Protein AF-A0A5S4ZTF7-F1 (afdb_monomer_lite)

pLDDT: mean 81.87, std 14.47, range [48.12, 95.81]

Structure (mmCIF, N/CA/C/O backbone):
data_AF-A0A5S4ZTF7-F1
#
_entry.id   AF-A0A5S4ZTF7-F1
#
loop_
_atom_site.group_PDB
_atom_site.id
_atom_site.type_symbol
_atom_site.label_atom_id
_atom_site.label_alt_id
_atom_site.label_comp_id
_atom_site.label_asym_id
_atom_site.label_entity_id
_atom_site.label_seq_id
_atom_site.pdbx_PDB_ins_code
_atom_site.Cartn_x
_atom_site.Cartn_y
_atom_site.Cartn_z
_atom_site.occupancy
_atom_site.B_iso_or_equiv
_atom_site.auth_seq_id
_atom_site.auth_comp_id
_atom_site.auth_asym_id
_atom_site.auth_atom_id
_atom_site.pdbx_PDB_model_num
ATOM 1 N N . MET A 1 1 ? 21.274 20.738 5.646 1.00 50.81 1 MET A N 1
ATOM 2 C CA . MET A 1 1 ? 22.269 19.640 5.574 1.00 50.81 1 MET A CA 1
ATOM 3 C C . MET A 1 1 ? 21.657 18.256 5.820 1.00 50.81 1 MET A C 1
ATOM 5 O O . MET A 1 1 ? 22.108 17.317 5.189 1.00 50.81 1 MET A O 1
ATOM 9 N N . VAL A 1 2 ? 20.605 18.125 6.644 1.00 50.81 2 VAL A N 1
ATOM 10 C CA . VAL A 1 2 ? 19.878 16.853 6.879 1.00 50.81 2 VAL A CA 1
ATOM 11 C C . VAL A 1 2 ? 19.099 16.360 5.642 1.00 50.81 2 VAL A C 1
ATOM 13 O O . VAL A 1 2 ? 19.212 15.194 5.289 1.00 50.81 2 VAL A O 1
ATOM 16 N N . GLN A 1 3 ? 18.425 17.249 4.897 1.00 50.75 3 GLN A N 1
ATOM 17 C CA . GLN A 1 3 ? 17.683 16.866 3.677 1.00 50.75 3 GLN A CA 1
ATOM 18 C C . GLN A 1 3 ? 18.558 16.320 2.532 1.00 50.75 3 GLN A C 1
ATOM 20 O O . GLN A 1 3 ? 18.090 15.529 1.723 1.00 50.75 3 GLN A O 1
ATOM 25 N N . VAL A 1 4 ? 19.832 16.719 2.436 1.00 51.81 4 VAL A N 1
ATOM 26 C CA . VAL A 1 4 ? 20.721 16.271 1.342 1.00 51.81 4 VAL A CA 1
ATOM 27 C C . VAL A 1 4 ? 21.174 14.819 1.552 1.00 51.81 4 VAL A C 1
ATOM 29 O O . VAL A 1 4 ? 21.394 14.093 0.585 1.00 51.81 4 VAL A O 1
ATOM 32 N N . VAL A 1 5 ? 21.250 14.370 2.811 1.00 52.44 5 VAL A N 1
ATOM 33 C CA . VAL A 1 5 ? 21.600 12.987 3.175 1.00 52.44 5 VAL A CA 1
ATOM 34 C C . VAL A 1 5 ? 20.451 12.022 2.860 1.00 52.44 5 VAL A C 1
ATOM 36 O O . VAL A 1 5 ? 20.704 10.923 2.370 1.00 52.44 5 VAL A O 1
ATOM 39 N N . GLU A 1 6 ? 19.193 12.441 3.044 1.00 51.12 6 GLU A N 1
ATOM 40 C CA . GLU A 1 6 ? 18.021 11.663 2.606 1.00 51.12 6 GLU A CA 1
ATOM 41 C C . GLU A 1 6 ? 18.006 11.451 1.088 1.00 51.12 6 GLU A C 1
ATOM 43 O O . GLU A 1 6 ? 17.776 10.334 0.627 1.00 51.12 6 GLU A O 1
ATOM 48 N N . ILE A 1 7 ? 18.328 12.492 0.313 1.00 52.22 7 ILE A N 1
ATOM 49 C CA . ILE A 1 7 ? 18.369 12.421 -1.156 1.00 52.22 7 ILE A CA 1
ATOM 50 C C . ILE A 1 7 ? 19.474 11.460 -1.634 1.00 52.22 7 ILE A C 1
ATOM 52 O O . ILE A 1 7 ? 19.263 10.700 -2.579 1.00 52.22 7 ILE A O 1
ATOM 56 N N . TYR A 1 8 ? 20.631 11.424 -0.962 1.00 48.12 8 TYR A N 1
ATOM 57 C CA . TYR A 1 8 ? 21.722 10.499 -1.305 1.00 48.12 8 TYR A CA 1
ATOM 58 C C . TYR A 1 8 ? 21.435 9.035 -0.929 1.00 48.12 8 TYR A C 1
ATOM 60 O O . TYR A 1 8 ? 21.885 8.126 -1.631 1.00 48.12 8 TYR A O 1
ATOM 68 N N . ASN A 1 9 ? 20.642 8.785 0.119 1.00 50.16 9 ASN A N 1
ATOM 69 C CA . ASN A 1 9 ? 20.254 7.430 0.533 1.00 50.16 9 ASN A CA 1
ATOM 70 C C . ASN A 1 9 ? 19.286 6.735 -0.440 1.00 50.16 9 ASN A C 1
ATOM 72 O O . ASN A 1 9 ? 19.123 5.520 -0.373 1.00 50.16 9 ASN A O 1
ATOM 76 N N . ILE A 1 10 ? 18.680 7.469 -1.377 1.00 54.94 10 ILE A N 1
ATOM 77 C CA . ILE A 1 10 ? 17.860 6.883 -2.450 1.00 54.94 10 ILE A CA 1
ATOM 78 C C . ILE A 1 10 ? 18.741 6.169 -3.500 1.00 54.94 10 ILE A C 1
ATOM 80 O O . ILE A 1 10 ? 18.265 5.280 -4.205 1.00 54.94 10 ILE A O 1
ATOM 84 N N . MET A 1 11 ? 20.040 6.492 -3.583 1.00 58.25 11 MET A N 1
ATOM 85 C CA . MET A 1 11 ? 20.950 5.969 -4.619 1.00 58.25 11 MET A CA 1
ATOM 86 C C . MET A 1 11 ? 21.871 4.824 -4.165 1.00 58.25 11 MET A C 1
ATOM 88 O O . MET A 1 11 ? 22.604 4.263 -4.979 1.00 58.25 11 MET A O 1
ATOM 92 N N . ILE A 1 12 ? 21.812 4.426 -2.895 1.00 56.56 12 ILE A N 1
ATOM 93 C CA . ILE A 1 12 ? 22.489 3.241 -2.353 1.00 56.56 12 ILE A CA 1
ATOM 94 C C . ILE A 1 12 ? 21.413 2.354 -1.742 1.00 56.56 12 ILE A C 1
ATOM 96 O O . ILE A 1 12 ? 20.627 2.821 -0.928 1.00 56.56 12 ILE A O 1
ATOM 100 N N . LYS A 1 13 ? 21.352 1.074 -2.137 1.00 62.22 13 LYS A N 1
ATOM 101 C CA . LYS A 1 13 ? 20.450 0.076 -1.532 1.00 62.22 13 LYS A CA 1
ATOM 102 C C . LYS A 1 13 ? 20.867 -0.182 -0.075 1.00 62.22 13 LYS A C 1
ATOM 104 O O . LYS A 1 13 ? 21.478 -1.204 0.224 1.00 62.22 13 LYS A O 1
ATOM 109 N N . GLY A 1 14 ? 20.605 0.775 0.808 1.00 70.88 14 GLY A N 1
ATOM 110 C CA . GLY A 1 14 ? 20.849 0.675 2.238 1.00 70.88 14 GLY A CA 1
ATOM 111 C C . GLY A 1 14 ? 19.846 -0.260 2.909 1.00 70.88 14 GLY A C 1
ATOM 112 O O . GLY A 1 14 ? 18.790 -0.579 2.357 1.00 70.88 14 GLY A O 1
ATOM 113 N N . TYR A 1 15 ? 20.181 -0.709 4.117 1.00 79.56 15 TYR A N 1
ATOM 114 C CA . TYR A 1 15 ? 19.246 -1.463 4.946 1.00 79.56 15 TYR A CA 1
ATOM 115 C C . TYR A 1 15 ? 18.052 -0.592 5.349 1.00 79.56 15 TYR A C 1
ATOM 117 O O . TYR A 1 15 ? 18.181 0.621 5.526 1.00 79.56 15 TYR A O 1
ATOM 125 N N . LYS A 1 16 ? 16.885 -1.222 5.527 1.00 79.25 16 LYS A N 1
ATOM 126 C CA . LYS A 1 16 ? 15.730 -0.551 6.133 1.00 79.25 16 LYS A CA 1
ATOM 127 C C . LYS A 1 16 ? 16.082 -0.095 7.563 1.00 79.25 16 LYS A C 1
ATOM 129 O O . LYS A 1 16 ? 16.866 -0.780 8.225 1.00 79.25 16 LYS A O 1
ATOM 134 N N . PRO A 1 17 ? 15.503 1.012 8.060 1.00 82.38 17 PRO A N 1
ATOM 135 C CA . PRO A 1 17 ? 15.729 1.472 9.427 1.00 82.38 17 PRO A CA 1
ATOM 136 C C . PRO A 1 17 ? 15.349 0.398 10.454 1.00 82.38 17 PRO A C 1
ATOM 138 O O . PRO A 1 17 ? 14.294 -0.225 10.341 1.00 82.38 17 PRO A O 1
ATOM 141 N N . TYR A 1 18 ? 16.191 0.202 11.469 1.00 85.94 18 TYR A N 1
ATOM 142 C CA . TYR A 1 18 ? 15.880 -0.663 12.605 1.00 85.94 18 TYR A CA 1
ATOM 143 C C . TYR A 1 18 ? 15.133 0.140 13.674 1.00 85.94 18 TYR A C 1
ATOM 145 O O . TYR A 1 18 ? 15.701 1.052 14.272 1.00 85.94 18 TYR A O 1
ATOM 153 N N . ASN A 1 19 ? 13.864 -0.196 13.911 1.00 91.06 19 ASN A N 1
ATOM 154 C CA . ASN A 1 19 ? 13.049 0.413 14.959 1.00 91.06 19 ASN A CA 1
ATOM 155 C C . ASN A 1 19 ? 12.438 -0.678 15.859 1.00 91.06 19 ASN A C 1
ATOM 157 O O . ASN A 1 19 ? 11.403 -1.241 15.501 1.00 91.06 19 ASN A O 1
ATOM 161 N N . PRO A 1 20 ? 13.040 -0.985 17.024 1.00 88.38 20 PRO A N 1
ATOM 162 C CA . PRO A 1 20 ? 12.533 -2.025 17.924 1.00 88.38 20 PRO A CA 1
ATOM 163 C C . PRO A 1 20 ? 11.206 -1.652 18.597 1.00 88.38 20 PRO A C 1
ATOM 165 O O . PRO A 1 20 ? 10.498 -2.532 19.072 1.00 88.38 20 PRO A O 1
ATOM 168 N N . ASN A 1 21 ? 10.854 -0.364 18.612 1.00 93.62 21 ASN A N 1
ATOM 169 C CA . ASN A 1 21 ? 9.594 0.128 19.166 1.00 93.62 21 ASN A CA 1
ATOM 170 C C . ASN A 1 21 ? 8.492 0.222 18.096 1.00 93.62 21 ASN A C 1
ATOM 172 O O . ASN A 1 21 ? 7.445 0.825 18.336 1.00 93.62 21 ASN A O 1
ATOM 176 N N . GLN A 1 22 ? 8.721 -0.320 16.894 1.00 89.81 22 GLN A N 1
ATOM 177 C CA . GLN A 1 22 ? 7.707 -0.366 15.850 1.00 89.81 22 GLN A CA 1
ATOM 178 C C . GLN A 1 22 ? 6.560 -1.285 16.284 1.00 89.81 22 GLN A C 1
ATOM 180 O O . GLN A 1 22 ? 6.725 -2.494 16.402 1.00 89.81 22 GLN A O 1
ATOM 185 N N . ILE A 1 23 ? 5.384 -0.691 16.485 1.00 88.12 23 ILE A N 1
ATOM 186 C CA . ILE A 1 23 ? 4.192 -1.386 16.993 1.00 88.12 23 ILE A CA 1
ATOM 187 C C . ILE A 1 23 ? 3.624 -2.366 15.954 1.00 88.12 23 ILE A C 1
ATOM 189 O O . ILE A 1 23 ? 3.079 -3.406 16.311 1.00 88.12 23 ILE A O 1
ATOM 193 N N . TYR A 1 24 ? 3.783 -2.060 14.665 1.00 82.44 24 TYR A N 1
ATOM 194 C CA . TYR A 1 24 ? 3.182 -2.816 13.572 1.00 82.44 24 TYR A CA 1
ATOM 195 C C . TYR A 1 24 ? 4.221 -3.200 12.521 1.00 82.44 24 TYR A C 1
ATOM 197 O O . TYR A 1 24 ? 4.850 -2.330 11.922 1.00 82.44 24 TYR A O 1
ATOM 205 N N . LEU A 1 25 ? 4.402 -4.500 12.266 1.00 82.75 25 LEU A N 1
ATOM 206 C CA . LEU A 1 25 ? 5.254 -4.984 11.169 1.00 82.75 25 LEU A CA 1
ATOM 207 C C . LEU A 1 25 ? 4.647 -4.655 9.793 1.00 82.75 25 LEU A C 1
ATOM 209 O O . LEU A 1 25 ? 5.372 -4.325 8.856 1.00 82.75 25 LEU A O 1
ATOM 213 N N . PHE A 1 26 ? 3.317 -4.698 9.713 1.00 82.06 26 PHE A N 1
ATOM 214 C CA . PHE A 1 26 ? 2.502 -4.296 8.570 1.00 82.06 26 PHE A CA 1
ATOM 215 C C . PHE A 1 26 ? 1.420 -3.333 9.055 1.00 82.06 26 PHE A C 1
ATOM 217 O O . PHE A 1 26 ? 0.957 -3.513 10.181 1.00 82.06 26 PHE A O 1
ATOM 224 N N . PRO A 1 27 ? 1.000 -2.340 8.254 1.00 84.25 27 PRO A N 1
ATOM 225 C CA . PRO A 1 27 ? -0.122 -1.490 8.638 1.00 84.25 27 PRO A CA 1
ATOM 226 C C . PRO A 1 27 ? -1.364 -2.348 8.959 1.00 84.25 27 PRO A C 1
ATOM 228 O O . PRO A 1 27 ? -1.563 -3.375 8.302 1.00 84.25 27 PRO A O 1
ATOM 231 N N . PRO A 1 28 ? -2.179 -1.961 9.960 1.00 87.69 28 PRO A N 1
ATOM 232 C CA . PRO A 1 28 ? -3.424 -2.661 10.266 1.00 87.69 28 PRO A CA 1
ATOM 233 C C . PRO A 1 28 ? -4.356 -2.638 9.054 1.00 87.69 28 PRO A C 1
ATOM 235 O O . PRO A 1 28 ? -4.316 -1.698 8.248 1.00 87.69 28 PRO A O 1
ATOM 238 N N . ALA A 1 29 ? -5.205 -3.656 8.925 1.00 86.81 29 ALA A N 1
ATOM 239 C CA . ALA A 1 29 ? -6.150 -3.688 7.823 1.00 86.81 29 ALA A CA 1
ATOM 240 C C . ALA A 1 29 ? -7.158 -2.534 7.993 1.00 86.81 29 ALA A C 1
ATOM 242 O O . ALA A 1 29 ? -7.573 -2.258 9.120 1.00 86.81 29 ALA A O 1
ATOM 243 N N . PRO A 1 30 ? -7.583 -1.846 6.915 1.00 88.25 30 PRO A N 1
ATOM 244 C CA . PRO A 1 30 ? -8.601 -0.793 6.995 1.00 88.25 30 PRO A CA 1
ATOM 245 C C . PRO A 1 30 ? -9.859 -1.214 7.772 1.00 88.25 30 PRO A C 1
ATOM 247 O O . PRO A 1 30 ? -10.415 -0.428 8.531 1.00 88.25 30 PRO A O 1
ATOM 250 N N . GLN A 1 31 ? -10.249 -2.483 7.654 1.00 91.00 31 GLN A N 1
ATOM 251 C CA . GLN A 1 31 ? -11.401 -3.090 8.323 1.00 91.00 31 GLN A CA 1
ATOM 252 C C . GLN A 1 31 ? -11.275 -3.143 9.850 1.00 91.00 31 GLN A C 1
ATOM 254 O O . GLN A 1 31 ? -12.296 -3.208 10.532 1.00 91.00 31 GLN A O 1
ATOM 259 N N . ASP A 1 32 ? -10.054 -3.097 10.386 1.00 91.56 32 ASP A N 1
ATOM 260 C CA . ASP A 1 32 ? -9.809 -3.161 11.829 1.00 91.56 32 ASP A CA 1
ATOM 261 C C . ASP A 1 32 ? -10.104 -1.825 12.530 1.00 91.56 32 ASP A C 1
ATOM 263 O O . ASP A 1 32 ? -10.256 -1.789 13.751 1.00 91.56 32 ASP A O 1
ATOM 267 N N . TRP A 1 33 ? -10.173 -0.715 11.782 1.00 91.38 33 TRP A N 1
ATOM 268 C CA . TRP A 1 33 ? -10.295 0.628 12.362 1.00 91.38 33 TRP A CA 1
ATOM 269 C C . TRP A 1 33 ? -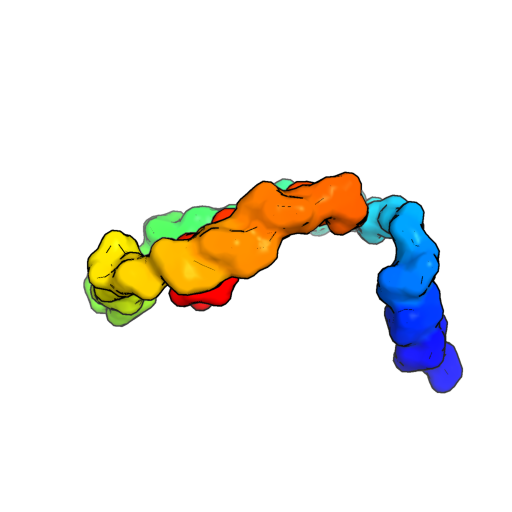11.282 1.562 11.650 1.00 91.38 33 TRP A C 1
ATOM 271 O O . TRP A 1 33 ? -11.683 2.567 12.243 1.00 91.38 33 TRP A O 1
ATOM 281 N N . LEU A 1 34 ? -11.712 1.256 10.421 1.00 94.38 34 LEU A N 1
ATOM 282 C CA . LEU A 1 34 ? -12.708 2.047 9.697 1.00 94.38 34 LEU A CA 1
ATOM 283 C C . LEU A 1 34 ? -14.138 1.513 9.888 1.00 94.38 34 LEU A C 1
ATOM 285 O O . LEU A 1 34 ? -14.351 0.298 9.872 1.00 94.38 34 LEU A O 1
ATOM 289 N N . PRO A 1 35 ? -15.149 2.405 9.972 1.00 95.81 35 PRO A N 1
ATOM 290 C CA . PRO A 1 35 ? -16.560 2.020 9.921 1.00 95.81 35 PRO A CA 1
ATOM 291 C C . PRO A 1 35 ? -16.891 1.243 8.645 1.00 95.81 35 PRO A C 1
ATOM 293 O O . PRO A 1 35 ? -16.314 1.523 7.597 1.00 95.81 35 PRO A O 1
ATOM 296 N N . LYS A 1 36 ? -17.854 0.316 8.701 1.00 93.31 36 LYS A N 1
ATOM 297 C CA . LYS A 1 36 ? -18.203 -0.568 7.569 1.00 93.31 36 LYS A CA 1
ATOM 298 C C . LYS A 1 36 ? -18.715 0.188 6.340 1.00 93.31 36 LYS A C 1
ATOM 300 O O . LYS A 1 36 ? -18.551 -0.280 5.222 1.00 93.31 36 LYS A O 1
ATOM 305 N N . GLU A 1 37 ? -19.300 1.360 6.544 1.00 95.19 37 GLU A N 1
ATOM 306 C CA . GLU A 1 37 ? -19.906 2.201 5.511 1.00 95.19 37 GLU A CA 1
ATOM 307 C C . GLU A 1 37 ? -18.922 3.241 4.942 1.00 95.19 37 GLU A C 1
ATOM 309 O O . GLU A 1 37 ? -19.322 4.179 4.252 1.00 95.19 37 GLU A O 1
ATOM 314 N N . HIS A 1 38 ? -17.626 3.116 5.243 1.00 95.19 38 HIS A N 1
ATOM 315 C CA . HIS A 1 38 ? -16.625 4.074 4.794 1.00 95.19 38 HIS A CA 1
ATOM 316 C C . HIS A 1 38 ? -16.443 4.043 3.264 1.00 95.19 38 HIS A C 1
ATOM 318 O O . HIS A 1 38 ? -16.242 2.986 2.665 1.00 95.19 38 HIS A O 1
ATOM 324 N N . LEU A 1 39 ? -16.428 5.224 2.630 1.00 94.25 39 LEU A N 1
ATOM 325 C CA . LEU A 1 39 ? -16.341 5.398 1.168 1.00 94.25 39 LEU A CA 1
ATOM 326 C C . LEU A 1 39 ? -15.126 4.700 0.528 1.00 94.25 39 LEU A C 1
ATOM 328 O O . LEU A 1 39 ? -15.166 4.334 -0.643 1.00 94.25 39 LEU A O 1
ATOM 332 N N . VAL A 1 40 ? -14.052 4.485 1.292 1.00 92.06 40 VAL A N 1
ATOM 333 C CA . VAL A 1 40 ? -12.847 3.788 0.809 1.00 92.06 40 VAL A CA 1
ATOM 334 C C . VAL A 1 40 ? -13.149 2.392 0.260 1.00 92.06 40 VAL A C 1
ATOM 336 O O . VAL A 1 40 ? -12.502 1.976 -0.694 1.00 92.06 40 VAL A O 1
ATOM 339 N N . TYR A 1 41 ? -14.144 1.683 0.807 1.00 92.94 41 TYR A N 1
ATOM 340 C CA . TYR A 1 41 ? -14.495 0.349 0.320 1.00 92.94 41 TYR A CA 1
ATOM 341 C C . TYR A 1 41 ? -15.112 0.419 -1.074 1.00 92.94 41 TYR A C 1
ATOM 343 O O . TYR A 1 41 ? -14.717 -0.338 -1.950 1.00 92.94 41 TYR A O 1
ATOM 351 N N . PHE A 1 42 ? -15.961 1.418 -1.324 1.00 93.00 42 PHE A N 1
ATOM 352 C CA . PHE A 1 42 ? -16.494 1.673 -2.660 1.00 93.00 42 PHE A CA 1
ATOM 353 C C . PHE A 1 42 ? -15.390 2.018 -3.671 1.00 93.00 42 PHE A C 1
ATOM 355 O O . PHE A 1 42 ? -15.408 1.527 -4.796 1.00 93.00 42 PHE A O 1
ATOM 362 N N . ILE A 1 43 ? -14.407 2.839 -3.282 1.00 92.25 43 ILE A N 1
ATOM 363 C CA . ILE A 1 43 ? -13.268 3.168 -4.157 1.00 92.25 43 ILE A CA 1
ATOM 364 C C . ILE A 1 43 ? -12.417 1.922 -4.420 1.00 92.25 43 ILE A C 1
ATOM 366 O O . ILE A 1 43 ? -12.041 1.671 -5.562 1.00 92.25 43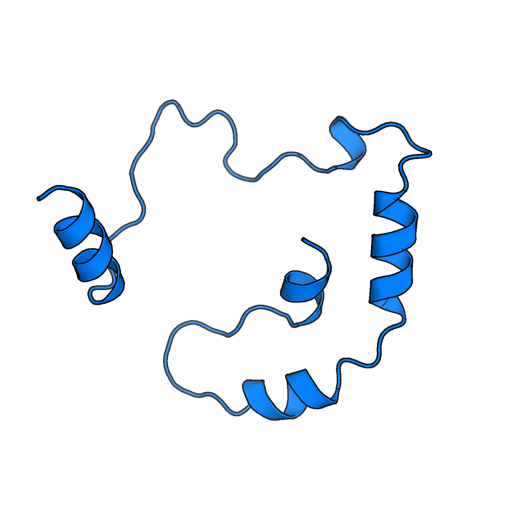 ILE A O 1
ATOM 370 N N . SER A 1 44 ? -12.142 1.124 -3.384 1.00 91.88 44 SER A N 1
ATOM 371 C CA . SER A 1 44 ? -11.430 -0.149 -3.515 1.00 91.88 44 SER A CA 1
ATOM 372 C C . SER A 1 44 ? -12.125 -1.072 -4.516 1.00 91.88 44 SER A C 1
ATOM 374 O O . SER A 1 44 ? -11.452 -1.617 -5.392 1.00 91.88 44 SER A O 1
ATOM 376 N N . ASP A 1 45 ? -13.447 -1.204 -4.417 1.00 93.19 45 ASP A N 1
ATOM 377 C CA . ASP A 1 45 ? -14.244 -2.020 -5.332 1.00 93.19 45 ASP A CA 1
ATOM 378 C C . ASP A 1 45 ? -14.210 -1.446 -6.752 1.00 93.19 45 ASP A C 1
ATOM 380 O O . ASP A 1 45 ? -14.048 -2.186 -7.718 1.00 93.19 45 ASP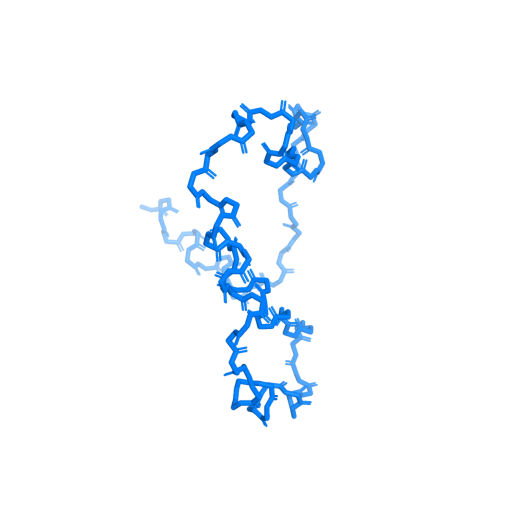 A O 1
ATOM 384 N N . LEU A 1 46 ? -14.296 -0.123 -6.914 1.00 93.44 46 LEU A N 1
ATOM 385 C CA . LEU A 1 46 ? -14.186 0.524 -8.225 1.00 93.44 46 LEU A CA 1
ATOM 386 C C . LEU A 1 46 ? -12.841 0.218 -8.891 1.00 93.44 46 LEU A C 1
ATOM 388 O O . LEU A 1 46 ? -12.803 -0.081 -10.084 1.00 93.44 46 LEU A O 1
ATOM 392 N N . VAL A 1 47 ? -11.747 0.262 -8.128 1.00 92.94 47 VAL A N 1
ATOM 393 C CA . VAL A 1 47 ? -10.402 -0.023 -8.640 1.00 92.94 47 VAL A CA 1
ATOM 394 C C . VAL A 1 47 ? -10.279 -1.460 -9.157 1.00 92.94 47 VAL A C 1
ATOM 396 O O . VAL A 1 47 ? -9.579 -1.669 -10.146 1.00 92.94 47 VAL A O 1
ATOM 399 N N . ASP A 1 48 ? -10.995 -2.429 -8.573 1.00 92.69 48 ASP A N 1
ATOM 400 C CA . ASP A 1 48 ? -11.016 -3.817 -9.073 1.00 92.69 48 ASP A CA 1
ATOM 401 C C . ASP A 1 48 ? -11.618 -3.954 -10.479 1.00 92.69 48 ASP A C 1
ATOM 403 O O . ASP A 1 48 ? -11.365 -4.942 -11.166 1.00 92.69 48 ASP A O 1
ATOM 407 N N . HIS A 1 49 ? -12.381 -2.955 -10.928 1.00 94.62 49 HIS A N 1
ATOM 408 C CA . HIS A 1 49 ? -13.026 -2.941 -12.240 1.00 94.62 49 HIS A CA 1
ATOM 409 C C . HIS A 1 49 ? -12.263 -2.111 -13.286 1.00 94.62 49 HIS A C 1
ATOM 411 O O . HIS A 1 49 ? -12.699 -2.029 -14.436 1.00 94.62 49 HIS A O 1
ATOM 417 N N . LEU A 1 50 ? -11.140 -1.483 -12.922 1.00 94.56 50 LEU A N 1
ATOM 418 C CA . LEU A 1 50 ? -10.335 -0.705 -13.864 1.00 94.56 50 LEU A CA 1
ATOM 419 C C . LEU A 1 50 ? -9.507 -1.622 -14.776 1.00 94.56 50 LEU A C 1
ATOM 421 O O . LEU A 1 50 ? -8.847 -2.554 -14.320 1.00 94.56 50 LEU A O 1
ATOM 425 N N . ASP A 1 51 ? -9.472 -1.310 -16.073 1.00 94.94 51 ASP A N 1
ATOM 426 C CA . ASP A 1 51 ? -8.555 -1.964 -17.009 1.00 94.94 51 ASP A CA 1
ATOM 427 C C . ASP A 1 51 ? -7.125 -1.435 -16.808 1.00 94.94 51 ASP A C 1
ATOM 429 O O . ASP A 1 51 ? -6.759 -0.354 -17.276 1.00 94.94 51 ASP A O 1
ATOM 433 N N . LEU A 1 52 ? -6.299 -2.220 -16.110 1.00 94.06 52 LEU A N 1
ATOM 434 C CA . LEU A 1 52 ? -4.887 -1.909 -15.860 1.00 94.06 52 LEU A CA 1
ATOM 435 C C . LEU A 1 52 ? -3.930 -2.571 -16.869 1.00 94.06 52 LEU A C 1
ATOM 437 O O . LEU A 1 52 ? -2.707 -2.488 -16.704 1.00 94.06 52 LEU A O 1
ATOM 441 N N . THR A 1 53 ? -4.438 -3.220 -17.924 1.00 93.81 53 THR A N 1
ATOM 442 C CA . THR A 1 53 ? -3.620 -4.027 -18.854 1.00 93.81 53 THR A CA 1
ATOM 443 C C . THR A 1 53 ? -2.511 -3.222 -19.532 1.00 93.81 53 THR A C 1
ATOM 445 O O . THR A 1 53 ? -1.430 -3.751 -19.797 1.00 93.81 53 THR A O 1
ATOM 448 N N . VAL A 1 54 ? -2.737 -1.929 -19.782 1.00 92.31 54 VAL A N 1
ATOM 449 C CA . VAL A 1 54 ? -1.730 -1.024 -20.359 1.00 92.31 54 VAL A CA 1
ATOM 450 C C . VAL A 1 54 ? -0.522 -0.872 -19.429 1.00 92.31 54 VAL A C 1
ATOM 452 O O . VAL A 1 54 ? 0.612 -0.892 -19.904 1.00 92.31 54 VAL A O 1
ATOM 455 N N . ILE A 1 55 ? -0.742 -0.792 -18.113 1.00 91.00 55 ILE A N 1
ATOM 456 C CA . ILE A 1 55 ? 0.328 -0.666 -17.112 1.00 91.00 55 ILE A CA 1
ATOM 457 C C . ILE A 1 55 ? 1.121 -1.975 -17.031 1.00 91.00 55 ILE A C 1
ATOM 459 O O . ILE A 1 55 ? 2.353 -1.956 -17.097 1.00 91.00 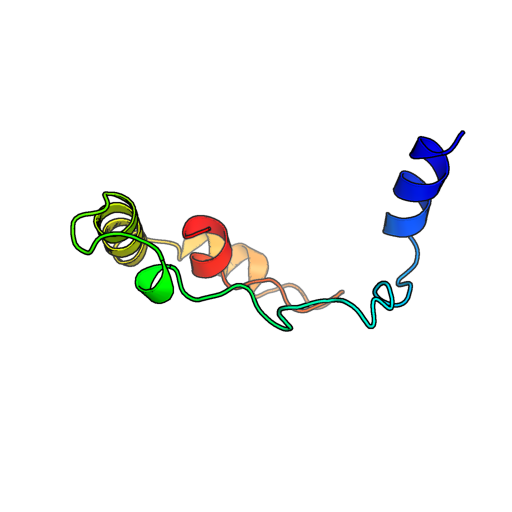55 ILE A O 1
ATOM 463 N N . HIS A 1 56 ? 0.425 -3.115 -16.975 1.00 90.94 56 HIS A N 1
ATOM 464 C CA . HIS A 1 56 ? 1.051 -4.442 -16.990 1.00 90.94 56 HIS A CA 1
ATOM 465 C C . HIS A 1 56 ? 1.990 -4.619 -18.195 1.00 90.94 56 HIS A C 1
ATOM 467 O O . HIS A 1 56 ? 3.164 -4.950 -18.022 1.00 90.94 56 HIS A O 1
ATOM 473 N N . LYS A 1 57 ? 1.531 -4.275 -19.408 1.00 91.00 57 LYS A N 1
ATOM 474 C CA . LYS A 1 57 ? 2.319 -4.398 -20.652 1.00 91.00 57 LYS A CA 1
ATOM 475 C C . LYS A 1 57 ? 3.644 -3.629 -20.640 1.00 91.00 57 LYS A C 1
ATOM 477 O O . LYS A 1 57 ? 4.576 -4.025 -21.349 1.00 91.00 57 LYS A O 1
ATOM 482 N N . VAL A 1 58 ? 3.718 -2.525 -19.896 1.00 88.19 58 VAL A N 1
ATOM 483 C CA . VAL A 1 58 ? 4.929 -1.700 -19.775 1.00 88.19 58 VAL A CA 1
ATOM 484 C C . VAL A 1 58 ? 5.897 -2.307 -18.759 1.00 88.19 58 VAL A C 1
ATOM 486 O O . VAL A 1 58 ? 7.087 -2.426 -19.052 1.00 88.19 58 VAL A O 1
ATOM 489 N N . TYR A 1 59 ? 5.399 -2.720 -17.591 1.00 84.69 59 TYR A N 1
ATOM 490 C CA . TYR A 1 59 ? 6.246 -3.094 -16.453 1.00 84.69 59 TYR A CA 1
ATOM 491 C C . TYR A 1 59 ? 6.595 -4.588 -16.357 1.00 84.69 59 TYR A C 1
ATOM 493 O O . TYR A 1 59 ? 7.596 -4.919 -15.725 1.00 84.69 59 TYR A O 1
ATOM 501 N N . GL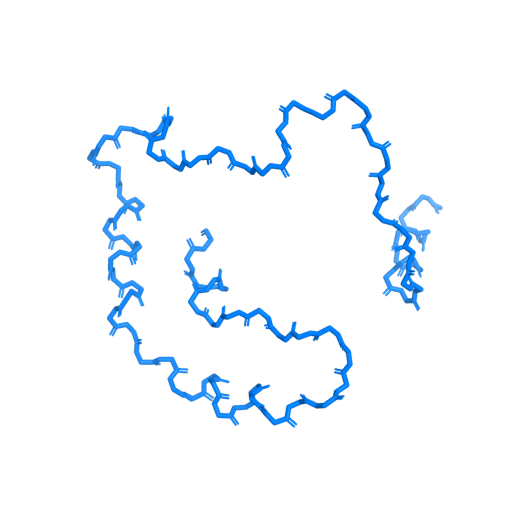U A 1 60 ? 5.878 -5.487 -17.039 1.00 83.75 60 GLU A N 1
ATOM 502 C CA . GLU A 1 60 ? 6.215 -6.926 -17.087 1.00 83.75 60 GLU A CA 1
ATOM 503 C C . GLU A 1 60 ? 7.551 -7.226 -17.785 1.00 83.75 60 GLU A C 1
ATOM 505 O O . GLU A 1 60 ? 8.140 -8.286 -17.593 1.00 83.75 60 GLU A O 1
ATOM 510 N N . LYS A 1 61 ? 8.057 -6.293 -18.597 1.00 80.19 61 LYS A N 1
ATOM 511 C CA . LYS A 1 61 ? 9.270 -6.486 -19.410 1.00 80.19 61 LYS A CA 1
ATOM 512 C C . LYS A 1 61 ? 10.559 -6.054 -18.702 1.00 80.19 61 LYS A C 1
ATOM 514 O O . LYS A 1 61 ? 11.645 -6.188 -19.267 1.00 80.19 61 LYS A O 1
ATOM 519 N N . GLY A 1 62 ? 10.458 -5.494 -17.497 1.00 74.38 62 GLY A N 1
ATOM 520 C CA . GLY A 1 62 ? 11.607 -5.009 -16.736 1.00 74.38 62 GLY A CA 1
ATOM 521 C C . GLY A 1 62 ? 12.421 -6.151 -16.121 1.00 74.38 62 GLY A C 1
ATOM 522 O O . GLY A 1 62 ? 11.896 -6.935 -15.344 1.00 74.38 62 GLY A O 1
ATOM 523 N N . ILE A 1 63 ? 13.723 -6.215 -16.419 1.00 68.50 63 ILE A N 1
ATOM 524 C CA . ILE A 1 63 ? 14.646 -7.249 -15.895 1.00 68.50 63 ILE A CA 1
ATOM 525 C C . ILE A 1 63 ? 15.662 -6.717 -14.870 1.00 68.50 63 ILE A C 1
ATOM 527 O O . ILE A 1 63 ? 16.557 -7.440 -14.440 1.00 68.50 63 ILE A O 1
ATOM 531 N N . LYS A 1 64 ? 15.583 -5.432 -14.507 1.00 75.19 64 LYS A N 1
ATOM 532 C CA . LYS A 1 64 ? 16.549 -4.765 -13.620 1.00 75.19 64 LYS A CA 1
ATOM 533 C C . LYS A 1 64 ? 15.839 -4.160 -12.415 1.00 75.19 64 LYS A C 1
ATOM 535 O O . LYS A 1 64 ? 14.832 -3.484 -12.580 1.00 75.19 64 LYS A O 1
ATOM 540 N N . GLY A 1 65 ? 16.431 -4.312 -11.231 1.00 79.81 65 GLY A N 1
ATOM 541 C CA . GLY A 1 65 ? 15.935 -3.700 -9.995 1.00 79.81 65 GLY A CA 1
ATOM 542 C C . GLY A 1 65 ? 15.175 -4.671 -9.092 1.00 79.81 65 GLY A C 1
ATOM 543 O O . GLY A 1 65 ? 15.341 -5.882 -9.195 1.00 79.81 65 GLY A O 1
ATOM 544 N N . GLN A 1 66 ? 1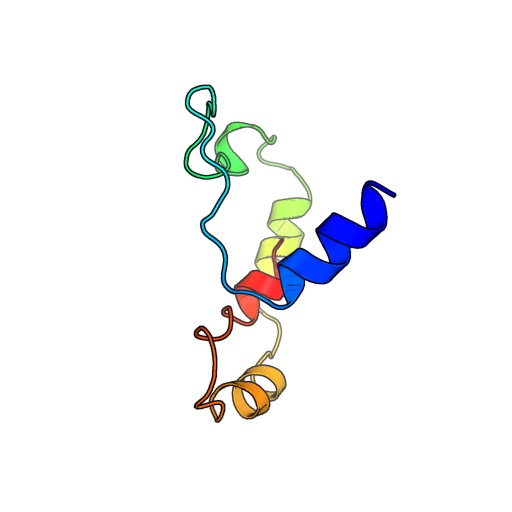4.413 -4.117 -8.148 1.00 80.44 66 GLN A N 1
ATOM 545 C CA . GLN A 1 66 ? 13.406 -4.879 -7.404 1.00 80.44 66 GLN A CA 1
ATOM 546 C C . GLN A 1 66 ? 12.215 -5.164 -8.333 1.00 80.44 66 GLN A C 1
ATOM 548 O O . GLN A 1 66 ? 11.967 -4.347 -9.226 1.00 80.44 66 GLN A O 1
ATOM 553 N N . PRO A 1 67 ? 11.481 -6.274 -8.139 1.00 83.12 67 PRO A N 1
ATOM 554 C CA . PRO A 1 67 ? 10.239 -6.510 -8.862 1.00 83.12 67 PRO A CA 1
ATOM 555 C C . PRO A 1 67 ? 9.311 -5.289 -8.764 1.00 83.12 67 PRO A C 1
ATOM 557 O O . PRO A 1 67 ? 9.245 -4.670 -7.696 1.00 83.12 67 PRO A O 1
ATOM 560 N N . PRO A 1 68 ? 8.614 -4.916 -9.851 1.00 85.81 68 PRO A N 1
ATOM 561 C CA . PRO A 1 68 ? 7.651 -3.832 -9.788 1.00 85.81 68 PRO A CA 1
ATOM 562 C C . PRO A 1 68 ? 6.520 -4.207 -8.830 1.00 85.81 68 PRO A C 1
ATOM 564 O O . PRO A 1 68 ? 6.137 -5.372 -8.706 1.00 85.81 68 PRO A O 1
ATOM 567 N N . TYR A 1 69 ? 5.961 -3.204 -8.163 1.00 86.81 69 TYR A N 1
ATOM 568 C CA . TYR A 1 69 ? 4.724 -3.392 -7.424 1.00 86.81 69 TYR A CA 1
ATOM 569 C C . TYR A 1 69 ? 3.577 -3.739 -8.377 1.00 86.81 69 TYR A C 1
ATOM 571 O O . TYR A 1 69 ? 3.546 -3.292 -9.524 1.00 86.81 69 TYR A O 1
ATOM 579 N N . HIS A 1 70 ? 2.614 -4.518 -7.886 1.00 90.00 70 HIS A N 1
ATOM 580 C CA . HIS A 1 70 ? 1.422 -4.846 -8.658 1.00 90.00 70 HIS A CA 1
ATOM 581 C C . HIS A 1 70 ? 0.632 -3.560 -8.980 1.00 90.00 70 HIS A C 1
ATOM 583 O O . HIS A 1 70 ? 0.412 -2.770 -8.062 1.00 90.00 70 HIS A O 1
ATOM 589 N N . PRO A 1 71 ? 0.156 -3.331 -10.220 1.00 91.19 71 PRO A N 1
ATOM 590 C CA . PRO A 1 71 ? -0.584 -2.114 -10.574 1.00 91.19 71 PRO A CA 1
ATOM 591 C C . PRO A 1 71 ? -1.775 -1.817 -9.653 1.00 91.19 71 PRO A C 1
ATOM 593 O O . PRO A 1 71 ? -1.916 -0.686 -9.206 1.00 91.19 71 PRO A O 1
ATOM 596 N N . VAL A 1 72 ? -2.544 -2.842 -9.264 1.00 92.12 72 VAL A N 1
ATOM 597 C CA . VAL A 1 72 ? -3.634 -2.712 -8.269 1.00 92.12 72 VAL A CA 1
ATOM 598 C C . VAL A 1 72 ? -3.142 -2.147 -6.929 1.00 92.12 72 VAL A C 1
ATOM 600 O O . VAL A 1 72 ? -3.817 -1.323 -6.323 1.00 92.12 72 VAL A O 1
ATOM 603 N N . LEU A 1 73 ? -1.950 -2.542 -6.468 1.00 89.12 73 LEU A N 1
ATOM 604 C CA . LEU A 1 73 ? -1.375 -2.016 -5.226 1.00 89.12 73 LEU A CA 1
ATOM 605 C C . LEU A 1 73 ? -1.088 -0.512 -5.338 1.00 89.12 73 LEU A C 1
ATOM 607 O O . LEU A 1 73 ? -1.251 0.212 -4.366 1.00 89.12 73 LEU A O 1
ATOM 611 N N . MET A 1 74 ? -0.680 -0.036 -6.517 1.00 87.69 74 MET A N 1
ATOM 612 C CA . MET A 1 74 ? -0.399 1.385 -6.758 1.00 87.69 74 MET A CA 1
ATOM 613 C C . MET A 1 74 ? -1.673 2.237 -6.858 1.00 87.69 74 MET A C 1
ATOM 615 O O . MET A 1 74 ? -1.598 3.449 -6.681 1.00 87.69 74 MET A O 1
ATOM 619 N N . THR A 1 75 ? -2.826 1.626 -7.143 1.00 87.12 75 THR A N 1
ATOM 620 C CA . THR A 1 75 ? -4.105 2.328 -7.343 1.00 87.12 75 THR A CA 1
ATOM 621 C C . THR A 1 75 ? -5.073 2.212 -6.166 1.00 87.12 75 THR A C 1
ATOM 623 O O . THR A 1 75 ? -6.046 2.957 -6.131 1.00 87.12 75 THR A O 1
ATOM 626 N N . LYS A 1 76 ? -4.840 1.290 -5.221 1.00 84.62 76 LYS A N 1
ATOM 627 C CA . LYS A 1 76 ? -5.716 1.043 -4.058 1.00 84.62 76 LYS A CA 1
ATOM 628 C C . LYS A 1 76 ? -5.272 1.692 -2.738 1.00 84.62 76 LYS A C 1
ATOM 630 O O . LYS A 1 76 ? -5.974 1.508 -1.750 1.00 84.62 76 LYS A O 1
ATOM 635 N N . ILE A 1 77 ? -4.121 2.369 -2.704 1.00 63.78 77 ILE A N 1
ATOM 636 C CA . ILE A 1 77 ? -3.529 2.938 -1.473 1.00 63.78 77 ILE A CA 1
ATOM 637 C C . ILE A 1 77 ? -4.478 3.838 -0.679 1.00 63.78 77 ILE A C 1
ATOM 639 O O . ILE A 1 77 ? -5.125 4.715 -1.293 1.00 63.78 77 ILE A O 1
#

Sequence (77 aa):
MVQVVEIYNIMIKGYKPYNPNQIYLFPPAPQDWLPKEHLVYFISDLVDHLDLTVIHKVYEKGIKGQPPYHPVLMTKI

Organism: NCBI:txid1121431

Secondary structure (DSSP, 8-state):
-HHHHHHHHTSS-PPPP--TT-S-SSPPPGGGTS-TT-HHHHHHHHHHTS--HHHHHHHTT--SSSPPPPHHHHH--

Foldseek 3Di:
DVVVVVVVCVVDPDDDDDDPPPPDPDDDDCVVPDDPPDCLVVQLVVLVVDDCVVVCVVQVPDPDDPRDDDPSVVRSD

Radius of gyration: 17.61 Å; chains: 1; bounding box: 42×27×40 Å

InterPro domains:
  IPR008490 Transposase InsH, N-terminal [PF05598] (31-77)